Protein AF-A0A3Q0GNQ4-F1 (afdb_monomer)

Sequence (174 aa):
MGPEKDDNVGERNQRKVGNDVNEKTEVIRYMCEQQRLFQPRPGIRRGQTIPERRGLDAVNLEPFRYEVGTIPAEWEAWLRKKRKDPPTIEEILKNEKYRGEMQLKIKDVSEKDKLLQAKEYKEGLVAEPVSTQIKGHASAHYYGKNQPSQDPTSIANTFQPGSWMPPDGSSHNK

Radius of gyration: 29.92 Å; Cα contacts (8 Å, |Δi|>4): 66; chains: 1; bounding box: 76×32×84 Å

Solvent-accessible surface area (backbone atoms only — not comparable to full-atom values): 11366 Å² total; per-residue (Å²): 139,80,84,81,76,82,77,59,62,66,57,53,51,51,51,49,53,51,51,57,51,50,54,50,52,51,51,52,53,51,54,54,55,50,49,76,72,59,75,72,70,81,46,75,56,94,91,40,82,48,74,80,71,67,85,81,84,70,87,86,53,66,82,84,74,70,56,97,76,76,65,56,68,59,57,51,35,30,58,71,62,76,35,91,66,75,74,52,71,69,58,52,55,53,51,51,50,51,51,51,56,49,53,52,50,52,50,55,49,52,52,51,50,52,54,50,52,57,46,35,42,75,71,63,78,40,81,73,87,66,89,65,81,82,68,51,99,80,69,65,84,85,87,69,73,100,62,87,42,68,64,64,46,74,57,94,95,44,79,44,80,36,44,91,70,79,78,79,80,80,71,88,80,136

InterPro domains:
  IPR007763 NADH dehydrogenase [ubiquinone] 1 alpha subcomplex subunit 12 [PF05071] (65-110)
  IPR052618 Complex I NDUFA12 subunit [PTHR32470] (44-174)

Mean predicted aligned error: 18.15 Å

pLDDT: mean 70.17, std 13.66, range [39.16, 95.12]

Nearest PDB structures (foldseek):
  8ca5-assembly1_t  TM=6.150E-01  e=1.550E-06  Mus musculus

Structure (mmCIF, N/CA/C/O backbone):
data_AF-A0A3Q0GNQ4-F1
#
_entry.id   AF-A0A3Q0GNQ4-F1
#
loop_
_atom_site.group_PDB
_atom_site.id
_atom_site.type_symbol
_atom_site.label_atom_id
_atom_site.label_alt_id
_atom_site.label_comp_id
_atom_site.label_asym_id
_atom_site.label_entity_id
_atom_site.label_seq_id
_atom_site.pdbx_PDB_ins_code
_atom_site.Cartn_x
_atom_site.Cartn_y
_atom_site.Cartn_z
_atom_site.occupancy
_atom_site.B_iso_or_equiv
_atom_site.auth_seq_id
_atom_site.auth_comp_id
_atom_site.auth_asym_id
_atom_site.auth_atom_id
_atom_site.pdbx_PDB_model_num
ATOM 1 N N . MET A 1 1 ? 0.750 -25.323 41.914 1.00 39.16 1 MET A N 1
ATOM 2 C CA . MET A 1 1 ? 0.906 -25.306 40.445 1.00 39.16 1 MET A CA 1
ATOM 3 C C . MET A 1 1 ? 0.817 -23.860 40.002 1.00 39.16 1 MET A C 1
ATOM 5 O O . MET A 1 1 ? -0.268 -23.298 40.024 1.00 39.16 1 MET A O 1
ATOM 9 N N . GLY A 1 2 ? 1.966 -23.219 39.785 1.00 42.50 2 GLY A N 1
ATOM 10 C CA . GLY A 1 2 ? 2.018 -21.831 39.325 1.00 42.50 2 GLY A CA 1
ATOM 11 C C . GLY A 1 2 ? 1.849 -21.764 37.804 1.00 42.50 2 GLY A C 1
ATOM 12 O O . GLY A 1 2 ? 2.248 -22.717 37.135 1.00 42.50 2 GLY A O 1
ATOM 13 N N . PRO A 1 3 ? 1.259 -20.690 37.256 1.00 53.06 3 PRO A N 1
ATOM 14 C CA . PRO A 1 3 ? 1.186 -20.498 35.815 1.00 53.06 3 PRO A CA 1
ATOM 15 C C . PRO A 1 3 ? 2.571 -20.125 35.271 1.00 53.06 3 PRO A C 1
ATOM 17 O O . PRO A 1 3 ? 3.149 -19.101 35.640 1.00 53.06 3 PRO A O 1
ATOM 20 N N . GLU A 1 4 ? 3.098 -20.996 34.417 1.00 55.06 4 GLU A N 1
ATOM 21 C CA . GLU A 1 4 ? 4.280 -20.779 33.588 1.00 55.06 4 GLU A CA 1
ATOM 22 C C . GLU A 1 4 ? 3.975 -19.631 32.613 1.00 55.06 4 GLU A C 1
ATOM 24 O O . GLU A 1 4 ? 2.976 -19.662 31.895 1.00 55.06 4 GLU A O 1
ATOM 29 N N . LYS A 1 5 ? 4.760 -18.551 32.680 1.00 53.09 5 LYS A N 1
ATOM 30 C CA . LYS A 1 5 ? 4.563 -17.365 31.844 1.00 53.09 5 LYS A CA 1
ATOM 31 C C . LYS A 1 5 ? 5.192 -17.608 30.475 1.00 53.09 5 LYS A C 1
ATOM 33 O O . LYS A 1 5 ? 6.389 -17.864 30.375 1.00 53.09 5 LYS A O 1
ATOM 38 N N . ASP A 1 6 ? 4.382 -17.488 29.429 1.00 50.41 6 ASP A N 1
ATOM 39 C CA . ASP A 1 6 ? 4.793 -17.543 28.026 1.00 50.41 6 ASP A CA 1
ATOM 40 C C . ASP A 1 6 ? 5.608 -16.295 27.615 1.00 50.41 6 ASP A C 1
ATOM 42 O O . ASP A 1 6 ? 5.164 -15.468 26.819 1.00 50.41 6 ASP A O 1
ATOM 46 N N . ASP A 1 7 ? 6.840 -16.156 28.111 1.00 53.84 7 ASP A N 1
ATOM 47 C CA . ASP A 1 7 ? 7.749 -15.046 27.761 1.00 53.84 7 ASP A CA 1
ATOM 48 C C . ASP A 1 7 ? 8.375 -15.186 26.346 1.00 53.84 7 ASP A C 1
ATOM 50 O O . ASP A 1 7 ? 9.206 -14.387 25.919 1.00 53.84 7 ASP A O 1
ATOM 54 N N . ASN A 1 8 ? 7.975 -16.191 25.556 1.00 55.84 8 ASN A N 1
ATOM 55 C CA . ASN A 1 8 ? 8.657 -16.570 24.309 1.00 55.84 8 ASN A CA 1
ATOM 56 C C . ASN A 1 8 ? 8.069 -15.929 23.029 1.00 55.84 8 ASN A C 1
ATOM 58 O O . ASN A 1 8 ? 8.674 -15.999 21.958 1.00 55.84 8 ASN A O 1
ATOM 62 N N . VAL A 1 9 ? 6.890 -15.297 23.094 1.00 55.38 9 VAL A N 1
ATOM 63 C CA . VAL A 1 9 ? 6.204 -14.764 21.894 1.00 55.38 9 VAL A CA 1
ATOM 64 C C . VAL A 1 9 ? 6.858 -13.473 21.380 1.00 55.38 9 VAL A C 1
ATOM 66 O O . VAL A 1 9 ? 6.965 -13.271 20.167 1.00 55.38 9 VAL A O 1
ATOM 69 N N . GLY A 1 10 ? 7.354 -12.621 22.284 1.00 52.66 10 GLY A N 1
ATOM 70 C CA . GLY A 1 10 ? 8.025 -11.364 21.935 1.00 52.66 10 GLY A CA 1
ATOM 71 C C . GLY A 1 10 ? 9.334 -11.585 21.175 1.00 52.66 10 GLY A C 1
ATOM 72 O O . GLY A 1 10 ? 9.539 -11.002 20.110 1.00 52.66 10 GLY A O 1
ATOM 73 N N . GLU A 1 11 ? 10.182 -12.497 21.654 1.00 48.97 11 GLU A N 1
ATOM 74 C CA . GLU A 1 11 ? 11.453 -12.822 20.997 1.00 48.97 11 GLU A CA 1
ATOM 75 C C . GLU A 1 11 ? 11.275 -13.553 19.664 1.00 48.97 11 GLU A C 1
ATOM 77 O O . GLU A 1 11 ? 12.034 -13.304 18.727 1.00 48.97 11 GLU A O 1
ATOM 82 N N . ARG A 1 12 ? 10.283 -14.449 19.541 1.00 53.84 12 ARG A N 1
ATOM 83 C CA . ARG A 1 12 ? 10.005 -15.143 18.271 1.00 53.84 12 ARG A CA 1
ATOM 84 C C . ARG A 1 12 ? 9.574 -14.166 17.181 1.00 53.84 12 ARG A C 1
ATOM 86 O O . ARG A 1 12 ? 10.028 -14.283 16.045 1.00 53.84 12 ARG A O 1
ATOM 93 N N . ASN A 1 13 ? 8.751 -13.180 17.532 1.00 49.53 13 ASN A N 1
ATOM 94 C CA . ASN A 1 13 ? 8.336 -12.135 16.602 1.00 49.53 13 ASN A CA 1
ATOM 95 C C . ASN A 1 13 ? 9.491 -11.191 16.245 1.00 49.53 13 ASN A C 1
ATOM 97 O O . ASN A 1 13 ? 9.638 -10.845 15.076 1.00 49.53 13 ASN A O 1
ATOM 101 N N . GLN A 1 14 ? 10.354 -10.831 17.201 1.00 49.88 14 GLN A N 1
ATOM 102 C CA . GLN A 1 14 ? 11.548 -10.024 16.917 1.00 49.88 14 GLN A CA 1
ATOM 103 C C . GLN A 1 14 ? 12.548 -10.757 16.010 1.00 49.88 14 GLN A C 1
ATOM 105 O O . GLN A 1 14 ? 13.045 -10.166 15.053 1.00 49.88 14 GLN A O 1
ATOM 110 N N . ARG A 1 15 ? 12.786 -12.057 16.239 1.00 53.47 15 ARG A N 1
ATOM 111 C CA . ARG A 1 15 ? 13.631 -12.894 15.369 1.00 53.47 15 ARG A CA 1
ATOM 112 C C . ARG A 1 15 ? 13.053 -13.033 13.960 1.00 53.47 15 ARG A C 1
ATOM 114 O O . ARG A 1 15 ? 13.796 -12.950 12.989 1.00 53.47 15 ARG A O 1
ATOM 121 N N . LYS A 1 16 ? 11.732 -13.199 13.837 1.00 45.47 16 LYS A N 1
ATOM 122 C CA . LYS A 1 16 ? 11.054 -13.311 12.537 1.00 45.47 16 LYS A CA 1
ATOM 123 C C . LYS A 1 16 ? 11.132 -12.011 11.732 1.00 45.47 16 LYS A C 1
ATOM 125 O O . LYS A 1 16 ? 11.511 -12.045 10.570 1.00 45.47 16 LYS A O 1
ATOM 130 N N . VAL A 1 17 ? 10.879 -10.867 12.371 1.00 49.72 17 VAL A N 1
ATOM 131 C CA . VAL A 1 17 ? 11.026 -9.546 11.736 1.00 49.72 17 VAL A CA 1
ATOM 132 C C . VAL A 1 17 ? 12.487 -9.268 11.360 1.00 49.72 17 VAL A C 1
ATOM 134 O O . VAL A 1 17 ? 12.741 -8.736 10.286 1.00 49.72 17 VAL A O 1
ATOM 137 N N . GLY A 1 18 ? 13.453 -9.660 12.198 1.00 47.47 18 GLY A N 1
ATOM 138 C CA . GLY A 1 18 ? 14.882 -9.532 11.891 1.00 47.47 18 GLY A CA 1
ATOM 139 C C . GLY A 1 18 ? 15.320 -10.355 10.674 1.00 47.47 18 GLY A C 1
ATOM 140 O O . GLY A 1 18 ? 16.083 -9.863 9.846 1.00 47.47 18 GLY A O 1
ATOM 141 N N . ASN A 1 19 ? 14.791 -11.572 10.524 1.00 55.75 19 ASN A N 1
ATOM 142 C CA . ASN A 1 19 ? 15.050 -12.415 9.355 1.00 55.75 19 ASN A CA 1
ATOM 143 C C . ASN A 1 19 ? 14.405 -11.845 8.082 1.00 55.75 19 ASN A C 1
ATOM 145 O O . ASN A 1 19 ? 15.086 -11.747 7.066 1.00 55.75 19 ASN A O 1
ATOM 149 N N . ASP A 1 20 ? 13.155 -11.374 8.152 1.00 53.16 20 ASP A N 1
ATOM 150 C CA . ASP A 1 20 ? 12.458 -10.763 7.008 1.00 53.16 20 ASP A CA 1
ATOM 151 C C . ASP A 1 20 ? 13.156 -9.481 6.511 1.00 53.16 20 ASP A C 1
ATOM 153 O O . ASP A 1 20 ? 13.150 -9.181 5.315 1.00 53.16 20 ASP A O 1
ATOM 157 N N . VAL A 1 21 ? 13.749 -8.699 7.421 1.00 54.25 21 VAL A N 1
ATOM 158 C CA . VAL A 1 21 ? 14.529 -7.501 7.069 1.00 54.25 21 VAL A CA 1
ATOM 159 C C . VAL A 1 21 ? 15.859 -7.895 6.423 1.00 54.25 21 VAL A C 1
ATOM 161 O O . VAL A 1 2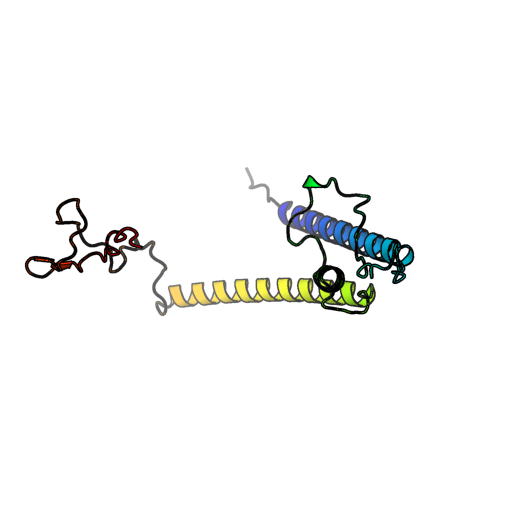1 ? 16.209 -7.341 5.383 1.00 54.25 21 VAL A O 1
ATOM 164 N N . ASN A 1 22 ? 16.568 -8.886 6.973 1.00 54.81 22 ASN A N 1
ATOM 165 C CA . ASN A 1 22 ? 17.831 -9.358 6.400 1.00 54.81 22 ASN A CA 1
ATOM 166 C C . ASN A 1 22 ? 17.639 -9.950 4.993 1.00 54.81 22 ASN A C 1
ATOM 168 O O . ASN A 1 22 ? 18.372 -9.579 4.078 1.00 54.81 22 ASN A O 1
ATOM 172 N N . GLU A 1 23 ? 16.611 -10.776 4.774 1.00 63.50 23 GLU A N 1
ATOM 173 C CA . GLU A 1 23 ? 16.290 -11.319 3.445 1.00 63.50 23 GLU A CA 1
ATOM 174 C C . GLU A 1 23 ? 16.004 -10.210 2.422 1.00 63.50 23 GLU A C 1
ATOM 176 O O . GLU A 1 23 ? 16.530 -10.237 1.307 1.00 63.50 23 GLU A O 1
ATOM 181 N N . LYS A 1 24 ? 15.240 -9.181 2.807 1.00 62.78 24 LYS A N 1
ATOM 182 C CA . LYS A 1 24 ? 14.967 -8.031 1.931 1.00 62.78 24 LYS A CA 1
ATOM 183 C C . LYS A 1 24 ? 16.228 -7.246 1.601 1.00 62.78 24 LYS A C 1
ATOM 185 O O . LYS A 1 24 ? 16.428 -6.898 0.439 1.00 62.78 24 LYS A O 1
ATOM 190 N N . THR A 1 25 ? 17.109 -7.018 2.574 1.00 60.94 25 THR A N 1
ATOM 191 C CA . THR A 1 25 ? 18.379 -6.318 2.323 1.00 60.94 25 THR A CA 1
ATOM 192 C C . THR A 1 25 ? 19.327 -7.095 1.408 1.00 60.94 25 THR A C 1
ATOM 194 O O . THR A 1 25 ? 20.005 -6.476 0.587 1.00 60.94 25 THR A O 1
ATOM 197 N N . GLU A 1 26 ? 19.340 -8.430 1.478 1.00 65.62 26 GLU A N 1
ATOM 198 C CA . GLU A 1 26 ? 20.110 -9.277 0.557 1.00 65.62 26 GLU A CA 1
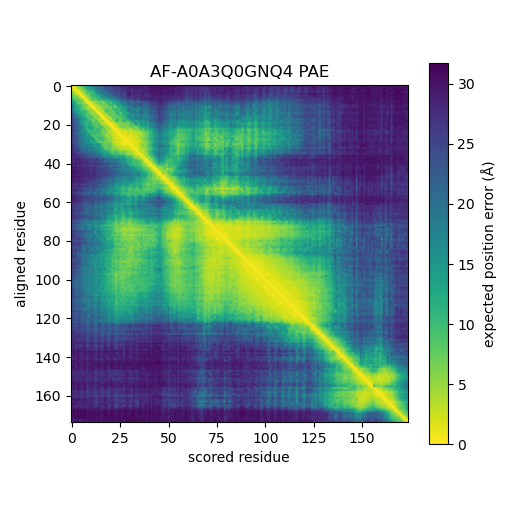ATOM 199 C C . GLU A 1 26 ? 19.533 -9.227 -0.861 1.00 65.62 26 GLU A C 1
ATOM 201 O O . GLU A 1 26 ? 20.281 -9.052 -1.821 1.00 65.62 26 GLU A O 1
ATOM 206 N N . VAL A 1 27 ? 18.202 -9.277 -1.005 1.00 66.31 27 VAL A N 1
ATOM 207 C CA . VAL A 1 27 ? 17.533 -9.080 -2.301 1.00 66.31 27 VAL A CA 1
ATOM 208 C C . VAL A 1 27 ? 17.872 -7.704 -2.873 1.00 66.31 27 VAL A C 1
ATOM 210 O O . VAL A 1 27 ? 18.227 -7.605 -4.044 1.00 66.31 27 VAL A O 1
ATOM 213 N N . ILE A 1 28 ? 17.834 -6.642 -2.065 1.00 64.56 28 ILE A N 1
ATOM 214 C CA . ILE A 1 28 ? 18.183 -5.280 -2.499 1.00 64.56 28 ILE A CA 1
ATOM 215 C C . ILE A 1 28 ? 19.644 -5.196 -2.959 1.00 64.56 28 ILE A C 1
ATOM 217 O O . ILE A 1 28 ? 19.911 -4.650 -4.033 1.00 64.56 28 ILE A O 1
ATOM 221 N N . ARG A 1 29 ? 20.585 -5.744 -2.178 1.00 65.50 29 ARG A N 1
ATOM 222 C CA . ARG A 1 29 ? 22.015 -5.772 -2.525 1.00 65.50 29 ARG A CA 1
ATOM 223 C C . ARG A 1 29 ? 22.236 -6.513 -3.841 1.00 65.50 29 ARG A C 1
ATOM 225 O O . ARG A 1 29 ? 22.860 -5.976 -4.753 1.00 65.50 29 ARG A 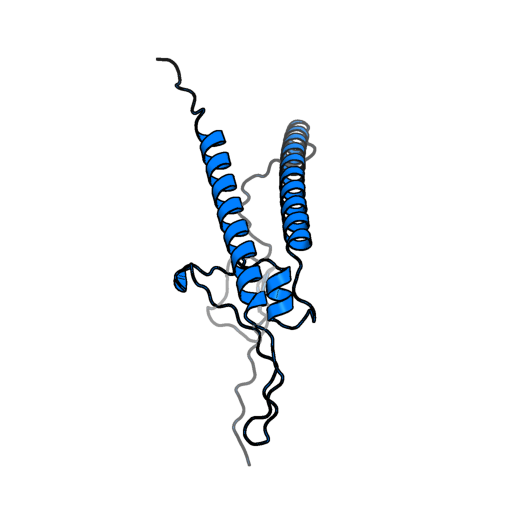O 1
ATOM 232 N N . TYR A 1 30 ? 21.652 -7.699 -3.956 1.00 68.62 30 TYR A N 1
ATOM 233 C CA . TYR A 1 30 ? 21.745 -8.543 -5.134 1.00 68.62 30 TYR A CA 1
ATOM 234 C C . TYR A 1 30 ? 21.164 -7.859 -6.386 1.00 68.62 30 TYR A C 1
ATOM 236 O O . TYR A 1 30 ? 21.805 -7.819 -7.435 1.00 68.62 30 TYR A O 1
ATOM 244 N N . MET A 1 31 ? 19.990 -7.234 -6.277 1.00 68.62 31 MET A N 1
ATOM 245 C CA . MET A 1 31 ? 19.353 -6.508 -7.385 1.00 68.62 31 MET A CA 1
ATOM 246 C C . MET A 1 31 ? 20.211 -5.326 -7.862 1.00 68.62 31 MET A C 1
ATOM 248 O O . MET A 1 31 ? 20.302 -5.061 -9.063 1.00 68.62 31 MET A O 1
ATOM 252 N N . CYS A 1 32 ? 20.903 -4.657 -6.935 1.00 62.91 32 CYS A N 1
ATOM 253 C CA . CYS A 1 32 ? 21.836 -3.580 -7.251 1.00 62.91 32 CYS A CA 1
ATOM 254 C C . CYS A 1 32 ? 23.113 -4.085 -7.952 1.00 62.91 32 CYS A C 1
ATOM 256 O O . CYS A 1 32 ? 23.629 -3.422 -8.855 1.00 62.91 32 CYS A O 1
ATOM 258 N N . GLU A 1 33 ? 23.617 -5.267 -7.585 1.00 64.06 33 GLU A N 1
ATOM 259 C CA . GLU A 1 33 ? 24.742 -5.913 -8.277 1.00 64.06 33 GLU A CA 1
ATOM 260 C C . GLU A 1 33 ? 24.369 -6.335 -9.705 1.00 64.06 33 GLU A C 1
ATOM 262 O O . GLU A 1 33 ? 25.130 -6.072 -10.640 1.00 64.06 33 GLU A O 1
ATOM 267 N N . GLN A 1 34 ? 23.168 -6.886 -9.909 1.00 61.78 34 GLN A N 1
ATOM 268 C CA . GLN A 1 34 ? 22.673 -7.254 -11.243 1.00 61.78 34 GLN A CA 1
ATOM 269 C C . GLN A 1 34 ? 22.512 -6.044 -12.168 1.00 61.78 34 GLN A C 1
ATOM 271 O O . GLN A 1 34 ? 22.837 -6.107 -13.353 1.00 61.78 34 GLN A O 1
ATOM 276 N N . GLN A 1 35 ? 22.089 -4.898 -11.634 1.00 62.69 35 GLN A N 1
ATOM 277 C CA . GLN A 1 35 ? 22.023 -3.650 -12.394 1.00 62.69 35 GLN A CA 1
ATOM 278 C C . GLN A 1 35 ? 23.397 -3.217 -12.929 1.00 62.69 35 GLN A C 1
ATOM 280 O O . GLN A 1 35 ? 23.496 -2.742 -14.061 1.00 62.69 35 GLN A O 1
ATOM 285 N N . ARG A 1 36 ? 24.473 -3.397 -12.150 1.00 58.31 36 ARG A N 1
ATOM 286 C CA . ARG A 1 36 ? 25.838 -3.067 -12.595 1.00 58.31 36 ARG A CA 1
ATOM 287 C C . ARG A 1 36 ? 26.264 -3.913 -13.802 1.00 58.31 36 ARG A C 1
ATOM 289 O O . ARG A 1 36 ? 27.071 -3.451 -14.607 1.00 58.31 36 ARG A O 1
ATOM 296 N N . LEU A 1 37 ? 25.688 -5.107 -13.946 1.00 53.12 37 LEU A N 1
ATOM 297 C CA . LEU A 1 37 ? 25.889 -6.014 -15.077 1.00 53.12 37 LEU A CA 1
ATOM 298 C C . LEU A 1 37 ? 24.931 -5.737 -16.251 1.00 53.12 37 LEU A C 1
ATOM 300 O O . LEU A 1 37 ? 25.251 -6.064 -17.395 1.00 53.12 37 LEU A O 1
ATOM 304 N N . PHE A 1 38 ? 23.790 -5.087 -16.006 1.00 54.66 38 PHE A N 1
ATOM 305 C CA . PHE A 1 38 ? 22.752 -4.835 -17.004 1.00 54.66 38 PHE A CA 1
ATOM 306 C C . PHE A 1 38 ? 22.760 -3.375 -17.491 1.00 54.66 38 PHE A C 1
ATOM 308 O O . PHE A 1 38 ? 21.932 -2.550 -17.112 1.00 54.66 38 PHE A O 1
ATOM 315 N N . GLN A 1 39 ? 23.703 -3.044 -18.375 1.00 55.06 39 GLN A N 1
ATOM 316 C CA . GLN A 1 39 ? 23.713 -1.771 -19.108 1.00 55.06 39 GLN A CA 1
ATOM 317 C C . GLN A 1 39 ? 22.872 -1.914 -20.392 1.00 55.06 39 GLN A C 1
ATOM 319 O O . GLN A 1 39 ? 23.298 -2.622 -21.315 1.00 55.06 39 GLN A O 1
ATOM 324 N N . PRO A 1 40 ? 21.689 -1.275 -20.502 1.00 54.12 40 PRO A N 1
ATOM 325 C CA . PRO A 1 40 ? 20.865 -1.399 -21.692 1.00 54.12 40 PRO A CA 1
ATOM 326 C C . PRO A 1 40 ? 21.519 -0.650 -22.854 1.00 54.12 40 PRO A C 1
ATOM 328 O O . PRO A 1 40 ? 21.536 0.578 -22.898 1.00 54.12 40 PRO A O 1
ATOM 331 N N . ARG A 1 41 ? 22.041 -1.385 -23.837 1.00 57.19 41 ARG A N 1
ATOM 332 C CA . ARG A 1 41 ? 22.400 -0.779 -25.121 1.00 57.19 41 ARG A CA 1
ATOM 333 C C . ARG A 1 41 ? 21.178 -0.824 -26.036 1.00 57.19 41 ARG A C 1
ATOM 335 O O . ARG A 1 41 ? 20.711 -1.930 -26.325 1.00 57.19 41 ARG A O 1
ATOM 342 N N . PRO A 1 42 ? 20.656 0.319 -26.519 1.00 57.16 42 PRO A N 1
ATOM 343 C CA . PRO A 1 42 ? 19.711 0.295 -27.624 1.00 57.16 42 PRO A CA 1
ATOM 344 C C . PRO A 1 42 ? 20.418 -0.345 -28.822 1.00 57.16 42 PRO A C 1
ATOM 346 O O . PRO A 1 42 ? 21.416 0.163 -29.329 1.00 57.16 42 PRO A O 1
ATOM 349 N N . GLY A 1 43 ? 19.947 -1.526 -29.210 1.00 62.72 43 GLY A N 1
ATOM 350 C CA . GLY A 1 43 ? 20.498 -2.297 -30.314 1.00 62.72 43 GLY A CA 1
ATOM 351 C C . GLY A 1 43 ? 19.531 -2.299 -31.486 1.00 62.72 43 GLY A C 1
ATOM 352 O O . GLY A 1 43 ? 18.335 -2.531 -31.312 1.00 62.72 43 GLY A O 1
ATOM 353 N N . ILE A 1 44 ? 20.054 -2.092 -32.689 1.00 67.12 44 ILE A N 1
ATOM 354 C CA . ILE A 1 44 ? 19.318 -2.351 -33.925 1.00 67.12 44 ILE A CA 1
ATOM 355 C C . ILE A 1 44 ? 19.657 -3.785 -34.329 1.00 67.12 44 ILE A C 1
ATOM 357 O O . ILE A 1 44 ? 20.818 -4.100 -34.586 1.00 67.12 44 ILE A O 1
ATOM 361 N N . ARG A 1 45 ? 18.662 -4.676 -34.383 1.00 65.12 45 ARG A N 1
ATOM 362 C CA . ARG A 1 45 ? 18.827 -5.986 -35.034 1.00 65.12 45 ARG A CA 1
ATOM 363 C C . ARG A 1 45 ? 17.897 -6.047 -36.230 1.00 65.12 45 ARG A C 1
ATOM 365 O O . ARG A 1 45 ? 16.695 -5.867 -36.081 1.00 65.12 45 ARG A O 1
ATOM 372 N N . ARG A 1 46 ? 18.460 -6.332 -37.410 1.00 70.88 46 ARG A N 1
ATOM 373 C CA . ARG A 1 46 ? 17.705 -6.517 -38.665 1.00 70.88 46 ARG A CA 1
ATOM 374 C C . ARG A 1 46 ? 16.720 -5.369 -38.951 1.00 70.88 46 ARG A C 1
ATOM 376 O O . ARG A 1 46 ? 15.564 -5.613 -39.267 1.00 70.88 46 ARG A O 1
ATOM 383 N N . GLY A 1 47 ? 17.158 -4.121 -38.769 1.00 74.75 47 GLY A N 1
ATOM 384 C CA . GLY A 1 47 ? 16.342 -2.930 -39.046 1.00 74.75 47 GLY A CA 1
ATOM 385 C C . GLY A 1 47 ? 15.181 -2.675 -38.075 1.00 74.75 47 GLY A C 1
ATOM 386 O O . GLY A 1 47 ? 14.476 -1.687 -38.240 1.00 74.75 47 GLY A O 1
ATOM 387 N N . GLN A 1 48 ? 14.990 -3.512 -37.051 1.00 70.88 48 GLN A N 1
ATOM 388 C CA . GLN A 1 48 ? 13.985 -3.301 -36.009 1.00 70.88 48 GLN A CA 1
ATOM 389 C C . GLN A 1 48 ? 14.623 -2.661 -34.771 1.00 70.88 48 GLN A C 1
ATOM 391 O O . GLN A 1 48 ? 15.683 -3.095 -34.302 1.00 70.88 48 GLN A O 1
ATOM 396 N N . THR A 1 49 ? 13.968 -1.632 -34.229 1.00 68.38 49 THR A N 1
ATOM 397 C CA . THR A 1 49 ? 14.329 -1.017 -32.949 1.00 68.38 49 THR A CA 1
ATOM 398 C C . THR A 1 49 ? 13.930 -1.960 -31.817 1.00 68.38 49 THR A C 1
ATOM 400 O O . THR A 1 49 ? 12.751 -2.183 -31.549 1.00 68.38 49 THR A O 1
ATOM 403 N N . ILE A 1 50 ? 14.918 -2.559 -31.149 1.00 67.69 50 ILE A N 1
ATOM 404 C CA . ILE A 1 50 ? 14.647 -3.385 -29.971 1.00 67.69 50 ILE A CA 1
ATOM 405 C C . ILE A 1 50 ? 14.369 -2.440 -28.798 1.00 67.69 50 ILE A C 1
ATOM 407 O O . ILE A 1 50 ? 15.220 -1.601 -28.492 1.00 67.69 50 ILE A O 1
ATOM 411 N N . PRO A 1 51 ? 13.212 -2.562 -28.121 1.00 65.06 51 PRO A N 1
ATOM 412 C CA . PRO A 1 51 ? 12.932 -1.743 -26.955 1.00 65.06 51 PRO A CA 1
ATOM 413 C C . PRO A 1 51 ? 13.929 -2.062 -25.842 1.00 65.06 51 PRO A C 1
ATOM 415 O O . PRO A 1 51 ? 14.282 -3.224 -25.628 1.00 65.06 51 PRO A O 1
ATOM 418 N N . GLU A 1 52 ? 14.335 -1.028 -25.104 1.00 68.69 52 GLU A N 1
ATOM 419 C CA . GLU A 1 52 ? 15.171 -1.150 -23.908 1.00 68.69 52 GLU A CA 1
ATOM 420 C C . GLU A 1 52 ? 14.602 -2.249 -23.001 1.00 68.69 52 GLU A C 1
ATOM 422 O O . GLU A 1 52 ? 13.443 -2.172 -22.579 1.00 68.69 52 GLU A O 1
ATOM 427 N N . ARG A 1 53 ? 15.362 -3.315 -22.754 1.00 68.19 53 ARG A N 1
ATOM 428 C CA . ARG A 1 53 ? 14.925 -4.384 -21.854 1.00 68.19 53 ARG A CA 1
ATOM 429 C C . ARG A 1 53 ? 15.331 -4.003 -20.438 1.00 68.19 53 ARG A C 1
ATOM 431 O O . ARG A 1 53 ? 16.414 -3.475 -20.243 1.00 68.19 53 ARG A O 1
ATOM 438 N N . ARG A 1 54 ? 14.453 -4.247 -19.471 1.00 74.06 54 ARG A N 1
ATOM 439 C CA . ARG A 1 54 ? 14.765 -4.206 -18.040 1.00 74.06 54 ARG A CA 1
ATOM 440 C C . ARG A 1 54 ? 14.301 -5.543 -17.500 1.00 74.06 54 ARG A C 1
ATOM 442 O O . ARG A 1 54 ? 13.139 -5.893 -17.689 1.00 74.06 54 ARG A O 1
ATOM 449 N N . GLY A 1 55 ? 15.233 -6.318 -16.973 1.00 62.94 55 GLY A N 1
ATOM 450 C CA . GLY A 1 55 ? 14.998 -7.665 -16.479 1.00 62.94 55 GLY A CA 1
ATOM 451 C C . GLY A 1 55 ? 15.715 -7.841 -15.154 1.00 62.94 55 GLY A C 1
ATOM 452 O O . GLY A 1 55 ? 16.704 -7.160 -14.891 1.00 62.94 55 GLY A O 1
ATOM 453 N N . LEU A 1 56 ? 15.172 -8.720 -14.324 1.00 63.75 56 LEU A N 1
ATOM 454 C CA . LEU A 1 56 ? 15.764 -9.122 -13.060 1.00 63.75 56 LEU A CA 1
ATOM 455 C C . LEU A 1 56 ? 16.020 -10.620 -13.167 1.00 63.75 56 LEU A C 1
ATOM 457 O O . LEU A 1 56 ? 15.072 -11.376 -13.379 1.00 63.75 56 LEU A O 1
ATOM 461 N N . ASP A 1 57 ? 17.272 -11.037 -13.028 1.00 60.84 57 ASP A N 1
ATOM 462 C CA . ASP A 1 57 ? 17.601 -12.453 -12.903 1.00 60.84 57 ASP A CA 1
ATOM 463 C C . ASP A 1 57 ? 17.509 -12.814 -11.422 1.00 60.84 57 ASP A C 1
ATOM 465 O O . ASP A 1 57 ? 18.305 -12.342 -10.613 1.00 60.84 57 ASP A O 1
ATOM 469 N N . ALA A 1 58 ? 16.509 -13.602 -11.034 1.00 54.81 58 ALA A N 1
ATOM 470 C CA . ALA A 1 58 ? 16.351 -14.056 -9.656 1.00 54.81 58 ALA A CA 1
ATOM 471 C C . ALA A 1 58 ? 17.337 -15.204 -9.378 1.00 54.81 58 ALA A C 1
ATOM 473 O O . ALA A 1 58 ? 17.037 -16.354 -9.676 1.00 54.81 58 ALA A O 1
ATOM 474 N N . VAL A 1 59 ? 18.523 -14.915 -8.829 1.00 52.91 59 VAL A N 1
ATOM 475 C CA . VAL A 1 59 ? 19.547 -15.959 -8.586 1.00 52.91 59 VAL A CA 1
ATOM 476 C C . VAL A 1 59 ? 19.322 -16.747 -7.294 1.00 52.91 59 VAL A C 1
ATOM 478 O O . VAL A 1 59 ? 19.871 -17.831 -7.168 1.00 52.91 59 VAL A O 1
ATOM 481 N N . ASN A 1 60 ? 18.480 -16.284 -6.362 1.00 50.06 60 ASN A N 1
ATOM 482 C CA . ASN A 1 60 ? 18.344 -16.924 -5.040 1.00 50.06 60 ASN A CA 1
ATOM 483 C C . ASN A 1 60 ? 16.904 -17.174 -4.569 1.00 50.06 60 ASN A C 1
ATOM 485 O O . ASN A 1 60 ? 16.679 -17.477 -3.399 1.00 50.06 60 ASN A O 1
ATOM 489 N N . LEU A 1 61 ? 15.917 -17.064 -5.456 1.00 54.59 61 LEU A N 1
ATOM 490 C CA . LEU A 1 61 ? 14.534 -17.401 -5.138 1.00 54.59 61 LEU A CA 1
ATOM 491 C C . LEU A 1 61 ? 14.039 -18.387 -6.177 1.00 54.59 61 LEU A C 1
ATOM 493 O O . LEU A 1 61 ? 13.989 -18.079 -7.366 1.00 54.59 61 LEU A O 1
ATOM 497 N N . GLU A 1 62 ? 13.656 -19.566 -5.704 1.00 55.47 62 GLU A N 1
ATOM 498 C CA . GLU A 1 62 ? 12.843 -20.471 -6.497 1.00 55.47 62 GLU A CA 1
ATOM 499 C C . GLU A 1 62 ? 11.662 -19.682 -7.103 1.00 55.47 62 GLU A C 1
ATOM 501 O O . GLU A 1 62 ? 10.970 -18.985 -6.350 1.00 55.47 62 GLU A O 1
ATOM 506 N N . PRO A 1 63 ? 11.396 -19.767 -8.422 1.00 52.47 63 PRO A N 1
ATOM 507 C CA . PRO A 1 63 ? 10.403 -18.933 -9.113 1.00 52.47 63 PRO A CA 1
ATOM 508 C C . PRO A 1 63 ? 9.001 -18.930 -8.481 1.00 52.47 63 PRO A C 1
ATOM 510 O O . PRO A 1 63 ? 8.237 -17.987 -8.668 1.00 52.47 63 PRO A O 1
ATOM 513 N N . PHE A 1 64 ? 8.662 -19.970 -7.713 1.00 54.19 64 PHE A N 1
ATOM 514 C CA . PHE A 1 64 ? 7.380 -20.122 -7.024 1.00 54.19 64 PHE A CA 1
ATOM 515 C C . PHE A 1 64 ? 7.265 -19.361 -5.693 1.00 54.19 64 PHE A C 1
ATOM 517 O O . PHE A 1 64 ? 6.166 -19.258 -5.158 1.00 54.19 64 PHE A O 1
ATOM 524 N N . ARG A 1 65 ? 8.363 -18.831 -5.136 1.00 59.69 65 ARG A N 1
ATOM 525 C CA . ARG A 1 65 ? 8.350 -18.021 -3.898 1.00 59.69 65 ARG A CA 1
ATOM 526 C C . ARG A 1 65 ? 8.107 -16.534 -4.152 1.00 59.69 65 ARG A C 1
ATOM 528 O O . ARG A 1 65 ? 8.150 -15.730 -3.224 1.00 59.69 65 ARG A O 1
ATOM 535 N N . TYR A 1 66 ? 7.897 -16.158 -5.409 1.00 58.22 66 TYR A N 1
ATOM 536 C CA . TYR A 1 66 ? 7.613 -14.786 -5.772 1.00 58.22 66 TYR A CA 1
ATOM 537 C C . TYR A 1 66 ? 6.154 -14.447 -5.450 1.00 58.22 66 TYR A C 1
ATOM 539 O O . TYR A 1 66 ? 5.241 -14.810 -6.192 1.00 58.22 66 TYR A O 1
ATOM 547 N N . GLU A 1 67 ? 5.933 -13.733 -4.348 1.00 62.97 67 GLU A N 1
ATOM 548 C CA . GLU A 1 67 ? 4.637 -13.133 -4.039 1.00 62.97 67 GLU A CA 1
ATOM 549 C C . GLU A 1 67 ? 4.576 -11.681 -4.538 1.00 62.97 67 GLU A C 1
ATOM 551 O O . GLU A 1 67 ? 5.578 -10.960 -4.629 1.00 62.97 67 GLU A O 1
ATOM 556 N N . VAL A 1 68 ? 3.371 -11.225 -4.886 1.00 61.34 68 VAL A N 1
ATOM 557 C CA . VAL A 1 68 ? 3.138 -9.828 -5.269 1.00 61.34 68 VAL A CA 1
ATOM 558 C C . VAL A 1 68 ? 3.428 -8.943 -4.052 1.00 61.34 68 VAL A C 1
ATOM 560 O O . VAL A 1 68 ? 2.672 -8.943 -3.087 1.00 61.34 68 VAL A O 1
ATOM 563 N N . GLY A 1 69 ? 4.529 -8.188 -4.101 1.00 68.50 69 GLY A N 1
ATOM 564 C CA . GLY A 1 69 ? 4.975 -7.311 -3.010 1.00 68.50 69 GLY A CA 1
ATOM 565 C C . GLY A 1 69 ? 6.363 -7.628 -2.444 1.00 68.50 69 GLY A C 1
ATOM 566 O O . GLY A 1 69 ? 6.836 -6.891 -1.579 1.00 68.50 69 GLY A O 1
ATOM 567 N N . THR A 1 70 ? 7.037 -8.673 -2.938 1.00 71.56 70 THR A N 1
ATOM 568 C CA . THR A 1 70 ? 8.424 -8.992 -2.550 1.00 71.56 70 THR A CA 1
ATOM 569 C C . THR A 1 70 ? 9.437 -7.995 -3.126 1.00 71.56 70 THR A C 1
ATOM 571 O O . THR A 1 70 ? 10.457 -7.721 -2.497 1.00 71.56 70 THR A O 1
ATOM 574 N N . ILE A 1 71 ? 9.159 -7.410 -4.298 1.00 75.94 71 ILE A N 1
ATOM 575 C CA . ILE A 1 71 ? 10.018 -6.381 -4.901 1.00 75.94 71 ILE A CA 1
ATOM 576 C C . ILE A 1 71 ? 9.748 -5.021 -4.237 1.00 75.94 71 ILE A C 1
ATOM 578 O O . ILE A 1 71 ? 8.585 -4.610 -4.165 1.00 75.94 71 ILE A O 1
ATOM 582 N N . PRO A 1 72 ? 10.789 -4.279 -3.810 1.00 82.00 72 PRO A N 1
ATOM 583 C CA . PRO A 1 72 ? 10.622 -2.903 -3.352 1.00 82.00 72 PRO A CA 1
ATOM 584 C C . PRO A 1 72 ? 9.967 -2.025 -4.429 1.00 82.00 72 PRO A C 1
ATOM 586 O O . PRO A 1 72 ? 10.252 -2.149 -5.622 1.00 82.00 72 PRO A O 1
ATOM 589 N N . ALA A 1 73 ? 9.088 -1.112 -4.022 1.00 82.88 73 ALA A N 1
ATOM 590 C CA . ALA A 1 73 ? 8.251 -0.341 -4.945 1.00 82.88 73 ALA A CA 1
ATOM 591 C C . ALA A 1 73 ? 9.072 0.487 -5.954 1.00 82.88 73 ALA A C 1
ATOM 593 O O . ALA A 1 73 ? 8.665 0.694 -7.098 1.00 82.88 73 ALA A O 1
ATOM 594 N N . GLU A 1 74 ? 10.256 0.931 -5.548 1.00 85.69 74 GLU A N 1
ATOM 595 C CA . GLU A 1 74 ? 11.183 1.712 -6.357 1.00 85.69 74 GLU A CA 1
ATOM 596 C C . GLU A 1 74 ? 11.747 0.882 -7.521 1.00 85.69 74 GLU A C 1
ATOM 598 O O . GLU A 1 74 ? 11.827 1.359 -8.658 1.00 85.69 74 GLU A O 1
ATOM 603 N N . TRP A 1 75 ? 12.064 -0.390 -7.260 1.00 81.81 75 TRP A N 1
ATOM 604 C CA . TRP A 1 75 ? 12.495 -1.350 -8.277 1.00 81.81 75 TRP A CA 1
ATOM 605 C C . TRP A 1 75 ? 11.356 -1.720 -9.220 1.00 81.81 75 TRP A C 1
ATOM 607 O O . TRP A 1 75 ? 11.556 -1.786 -10.432 1.00 81.81 75 TRP A O 1
ATOM 617 N N . GLU A 1 76 ? 10.145 -1.899 -8.694 1.00 83.38 76 GLU A N 1
ATOM 618 C CA . GLU A 1 76 ? 8.959 -2.162 -9.509 1.00 83.38 76 GLU A CA 1
ATOM 619 C C . GLU A 1 76 ? 8.670 -0.993 -10.472 1.00 83.38 76 GLU A C 1
ATOM 621 O O . GLU A 1 76 ? 8.380 -1.201 -11.655 1.00 83.38 76 GLU A O 1
ATOM 626 N N . ALA A 1 77 ? 8.806 0.250 -9.998 1.00 86.00 77 ALA A N 1
ATOM 627 C CA . ALA A 1 77 ? 8.636 1.449 -10.814 1.00 86.00 77 ALA A CA 1
ATOM 628 C C . ALA A 1 77 ? 9.694 1.560 -11.925 1.00 86.00 77 ALA A C 1
ATOM 630 O O . ALA A 1 77 ? 9.368 1.941 -13.056 1.00 86.00 77 ALA A O 1
ATOM 631 N N . TRP A 1 78 ? 10.948 1.208 -11.635 1.00 84.81 78 TRP A N 1
ATOM 632 C CA . TRP A 1 78 ? 12.013 1.192 -12.635 1.00 84.81 78 TRP A CA 1
ATOM 633 C C . TRP A 1 78 ? 11.842 0.057 -13.653 1.00 84.81 78 TRP A C 1
ATOM 635 O O . TRP A 1 78 ? 11.940 0.303 -14.859 1.00 84.81 78 TRP A O 1
ATOM 645 N N . LEU A 1 79 ? 11.489 -1.153 -13.212 1.00 82.94 79 LEU A N 1
ATOM 646 C CA . LEU A 1 79 ? 11.220 -2.298 -14.088 1.00 82.94 79 LEU A CA 1
ATOM 647 C C . LEU A 1 79 ? 10.062 -2.005 -15.055 1.00 82.94 79 LEU A C 1
ATOM 649 O O . LEU A 1 79 ? 10.149 -2.289 -16.249 1.00 82.94 79 LEU A O 1
ATOM 653 N N . ARG A 1 80 ? 9.013 -1.334 -14.561 1.00 84.12 80 ARG A N 1
ATOM 654 C CA . ARG A 1 80 ? 7.869 -0.862 -15.360 1.00 84.12 80 ARG A CA 1
ATOM 655 C C . ARG A 1 80 ? 8.162 0.368 -16.221 1.00 84.12 80 ARG A C 1
ATOM 657 O O . ARG A 1 80 ? 7.243 0.895 -16.842 1.00 84.12 80 ARG A O 1
ATOM 664 N N . LYS A 1 81 ? 9.407 0.851 -16.258 1.00 82.38 81 LYS A N 1
ATOM 665 C CA . LYS A 1 81 ? 9.823 2.050 -17.006 1.00 82.38 81 LYS A CA 1
ATOM 666 C C . LYS A 1 81 ? 9.097 3.337 -16.610 1.00 82.38 81 LYS A C 1
ATOM 668 O O . LYS A 1 81 ? 9.107 4.301 -17.370 1.00 82.38 81 LYS A O 1
ATOM 673 N N . LYS A 1 82 ? 8.507 3.387 -15.410 1.00 85.62 82 LYS A N 1
ATOM 674 C CA . LYS A 1 82 ? 7.951 4.631 -14.855 1.00 85.62 82 LYS A CA 1
ATOM 675 C C . LYS A 1 82 ? 9.064 5.601 -14.458 1.00 85.62 82 LYS A C 1
ATOM 677 O O . LYS A 1 82 ? 8.899 6.808 -14.589 1.00 85.62 82 LYS A O 1
ATOM 682 N N . ARG A 1 83 ? 10.206 5.070 -14.007 1.00 83.56 83 ARG A N 1
ATOM 683 C CA . ARG A 1 83 ? 11.428 5.828 -13.695 1.00 83.56 83 ARG A CA 1
ATOM 684 C C . ARG A 1 83 ? 12.496 5.564 -14.756 1.00 83.56 83 ARG A C 1
ATOM 686 O O . ARG A 1 83 ? 12.612 4.431 -15.219 1.00 83.56 83 ARG A O 1
ATOM 693 N N . LYS A 1 84 ? 13.269 6.580 -15.156 1.00 81.25 84 LYS A N 1
ATOM 694 C CA . LYS A 1 84 ? 14.392 6.411 -16.101 1.00 81.25 84 LYS A CA 1
ATOM 695 C C . LYS A 1 84 ? 15.592 5.792 -15.396 1.00 81.25 84 LYS A C 1
ATOM 697 O O . LYS A 1 84 ? 16.068 4.742 -15.822 1.00 81.25 84 LYS A O 1
ATOM 702 N N . ASP A 1 85 ? 15.976 6.407 -14.288 1.00 82.31 85 ASP A N 1
ATOM 703 C CA . ASP A 1 85 ? 17.121 5.999 -13.492 1.00 82.31 85 ASP A CA 1
ATOM 704 C C . ASP A 1 85 ? 16.750 4.891 -12.501 1.00 82.31 85 ASP A C 1
ATOM 706 O O . ASP A 1 85 ? 15.637 4.885 -11.962 1.00 82.31 85 ASP A O 1
ATOM 710 N N . PRO A 1 86 ? 17.658 3.943 -12.264 1.00 81.81 86 PRO A N 1
ATOM 711 C CA . PRO A 1 86 ? 17.482 2.923 -11.244 1.00 81.81 86 PRO A CA 1
ATOM 712 C C . PRO A 1 86 ? 17.490 3.544 -9.837 1.00 81.81 86 PRO A C 1
ATOM 714 O O . PRO A 1 86 ? 18.069 4.616 -9.635 1.00 81.81 86 PRO A O 1
ATOM 717 N N . PRO A 1 87 ? 16.825 2.907 -8.862 1.00 83.56 87 PRO A N 1
ATOM 718 C CA . PRO A 1 87 ? 16.824 3.390 -7.488 1.00 83.56 87 PRO A CA 1
ATOM 719 C C . PRO A 1 87 ? 18.197 3.223 -6.824 1.00 83.56 87 PRO A C 1
ATOM 721 O O . PRO A 1 87 ? 18.904 2.248 -7.070 1.00 83.56 87 PRO A O 1
ATOM 724 N N . THR A 1 88 ? 18.562 4.160 -5.948 1.00 84.19 88 THR A N 1
ATOM 725 C CA . THR A 1 88 ? 19.802 4.079 -5.157 1.00 84.19 88 THR A CA 1
ATOM 726 C C . THR A 1 88 ? 19.576 3.248 -3.892 1.00 84.19 88 THR A C 1
ATOM 728 O O . THR A 1 88 ? 18.511 3.322 -3.284 1.00 84.19 88 THR A O 1
ATOM 731 N N . ILE A 1 89 ? 20.591 2.508 -3.433 1.00 77.19 89 ILE A N 1
ATOM 732 C CA . ILE A 1 89 ? 20.517 1.697 -2.199 1.00 77.19 89 ILE A CA 1
ATOM 733 C C . ILE A 1 89 ? 20.086 2.540 -0.990 1.00 77.19 89 ILE A C 1
ATOM 735 O O . ILE A 1 89 ? 19.218 2.136 -0.220 1.00 77.19 89 ILE A O 1
ATOM 739 N N . GLU A 1 90 ? 20.658 3.734 -0.846 1.00 83.31 90 GLU A N 1
ATOM 740 C CA . GLU A 1 90 ? 20.334 4.661 0.243 1.00 83.31 90 GLU A CA 1
ATOM 741 C C . GLU A 1 90 ? 18.858 5.081 0.239 1.00 83.31 90 GLU A C 1
ATOM 743 O O . GLU A 1 90 ? 18.243 5.204 1.299 1.00 83.31 90 GLU A O 1
ATOM 748 N N . GLU A 1 91 ? 18.278 5.267 -0.951 1.00 85.06 91 GLU A N 1
ATOM 749 C CA . GLU A 1 91 ? 16.866 5.616 -1.123 1.00 85.06 91 GLU A CA 1
ATOM 750 C C . GLU A 1 91 ? 15.972 4.483 -0.609 1.00 85.06 91 GLU A C 1
ATOM 752 O O . GLU A 1 91 ? 15.038 4.722 0.157 1.00 85.06 91 GLU A O 1
ATOM 757 N N . ILE A 1 92 ? 16.317 3.243 -0.958 1.00 83.25 92 ILE A N 1
ATOM 758 C CA . ILE A 1 92 ? 15.567 2.056 -0.548 1.00 83.25 92 ILE A CA 1
ATOM 759 C C . ILE A 1 92 ? 15.635 1.881 0.973 1.00 83.25 92 ILE A C 1
ATOM 761 O O . ILE A 1 92 ? 14.597 1.760 1.622 1.00 83.25 92 ILE A O 1
ATOM 765 N N . LEU A 1 93 ? 16.833 1.953 1.563 1.00 83.50 93 LEU A N 1
ATOM 766 C CA . LEU A 1 93 ? 17.021 1.814 3.014 1.00 83.50 93 LEU A CA 1
ATOM 767 C C . LEU A 1 93 ? 16.253 2.883 3.801 1.00 83.50 93 LEU A C 1
ATOM 769 O O . LEU A 1 93 ? 15.631 2.595 4.827 1.00 83.50 93 LEU A O 1
ATOM 773 N N . LYS A 1 94 ? 16.263 4.129 3.317 1.00 87.62 94 LYS A N 1
ATOM 774 C CA . LYS A 1 94 ? 15.514 5.225 3.939 1.00 87.62 94 LYS A CA 1
ATOM 775 C C . LYS A 1 94 ? 14.007 4.968 3.900 1.00 87.62 94 LYS A C 1
ATOM 777 O O . LYS A 1 94 ? 13.327 5.191 4.905 1.00 87.62 94 LYS A O 1
ATOM 782 N N . ASN A 1 95 ? 13.491 4.486 2.773 1.00 86.50 95 ASN A N 1
ATOM 783 C CA . ASN A 1 95 ? 12.068 4.204 2.610 1.00 86.50 95 ASN A CA 1
ATOM 784 C C . ASN A 1 95 ? 11.626 3.008 3.460 1.00 86.50 95 ASN A C 1
ATOM 786 O O . ASN A 1 95 ? 10.558 3.053 4.071 1.00 86.50 95 ASN A O 1
ATOM 790 N N . GLU A 1 96 ? 12.455 1.971 3.580 1.00 84.06 96 GLU A N 1
ATOM 791 C CA . GLU A 1 96 ? 12.191 0.850 4.485 1.00 84.06 96 GLU A CA 1
ATOM 792 C C . GLU A 1 96 ? 12.136 1.295 5.946 1.00 84.06 96 GLU A C 1
ATOM 794 O O . GLU A 1 96 ? 11.170 0.976 6.646 1.00 84.06 96 GLU A O 1
ATOM 799 N N . LYS A 1 97 ? 13.105 2.104 6.392 1.00 87.94 97 LYS A N 1
ATOM 800 C CA . LYS A 1 97 ? 13.093 2.686 7.739 1.00 87.94 97 LYS A CA 1
ATOM 801 C C . LYS A 1 97 ? 11.819 3.495 7.985 1.00 87.94 97 LYS A C 1
ATOM 803 O O . LYS A 1 97 ? 11.152 3.292 8.996 1.00 87.94 97 LYS A O 1
ATOM 808 N N . TYR A 1 98 ? 11.445 4.359 7.042 1.00 88.69 98 TYR A N 1
ATOM 809 C CA . TYR A 1 98 ? 10.221 5.154 7.134 1.00 88.69 98 TYR A CA 1
ATOM 810 C C . TYR A 1 98 ? 8.965 4.277 7.256 1.00 88.69 98 TYR A C 1
ATOM 812 O O . TYR A 1 98 ? 8.107 4.532 8.104 1.00 88.69 98 TYR A O 1
ATOM 820 N N . ARG A 1 99 ? 8.864 3.207 6.455 1.00 87.19 99 ARG A N 1
ATOM 821 C CA . ARG A 1 99 ? 7.753 2.245 6.540 1.00 87.19 99 ARG A CA 1
ATOM 822 C C . ARG A 1 99 ? 7.721 1.547 7.899 1.00 87.19 99 ARG A C 1
ATOM 824 O O . ARG A 1 99 ? 6.640 1.411 8.466 1.00 87.19 99 ARG A O 1
ATOM 831 N N . GLY A 1 100 ? 8.876 1.150 8.432 1.00 86.88 100 GLY A N 1
ATOM 832 C CA . GLY A 1 100 ? 8.987 0.549 9.763 1.00 86.88 100 GLY A CA 1
ATOM 833 C C . GLY A 1 100 ? 8.529 1.497 10.875 1.00 86.88 100 GLY A C 1
ATOM 834 O O . GLY A 1 100 ? 7.695 1.129 11.701 1.00 86.88 100 GLY A O 1
ATOM 835 N N . GLU A 1 101 ? 8.995 2.746 10.857 1.00 90.44 101 GLU A N 1
ATOM 836 C CA . GLU A 1 101 ? 8.579 3.778 11.817 1.00 90.44 101 GLU A CA 1
ATOM 837 C C . GLU A 1 101 ? 7.076 4.065 11.744 1.00 90.44 101 GLU A C 1
ATOM 839 O O . GLU A 1 101 ? 6.412 4.199 12.773 1.00 90.44 101 GLU A O 1
ATOM 844 N N . MET A 1 102 ? 6.517 4.134 10.533 1.00 91.62 102 MET A N 1
ATOM 845 C CA . MET A 1 102 ? 5.085 4.342 10.340 1.00 91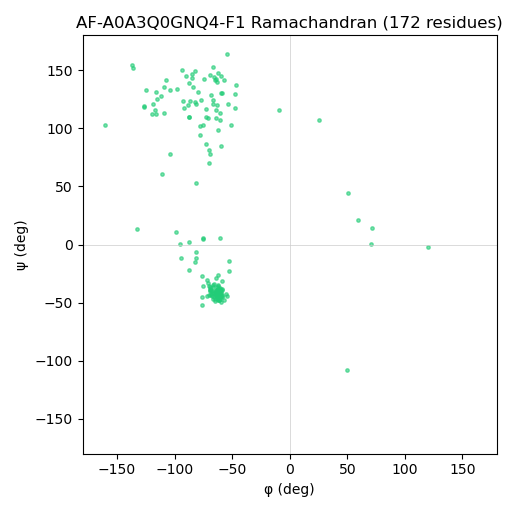.62 102 MET A CA 1
ATOM 846 C C . MET A 1 102 ? 4.271 3.168 10.887 1.00 91.62 102 MET A C 1
ATOM 848 O O . MET A 1 102 ? 3.275 3.380 11.572 1.00 91.62 102 MET A O 1
ATOM 852 N N . GLN A 1 103 ? 4.707 1.929 10.647 1.00 90.25 103 GLN A N 1
ATOM 853 C CA . GLN A 1 103 ? 4.045 0.744 11.198 1.00 90.25 103 GLN A CA 1
ATOM 854 C C . GLN A 1 103 ? 4.038 0.747 12.729 1.00 90.25 103 GLN A C 1
ATOM 856 O O . GLN A 1 103 ? 3.027 0.384 13.328 1.00 90.25 103 GLN A O 1
ATOM 861 N N . LEU A 1 104 ? 5.131 1.178 13.367 1.00 93.69 104 LEU A N 1
ATOM 862 C CA . LEU A 1 104 ? 5.185 1.327 14.824 1.00 93.69 104 LEU A CA 1
ATOM 863 C C . LEU A 1 104 ? 4.186 2.379 15.319 1.00 93.69 104 LEU A C 1
ATOM 865 O O . LEU A 1 104 ? 3.428 2.110 16.248 1.00 93.69 104 LEU A O 1
ATOM 869 N N . LYS A 1 105 ? 4.120 3.540 14.660 1.00 94.69 105 LYS A N 1
ATOM 870 C CA . LYS A 1 105 ? 3.156 4.602 14.997 1.00 94.69 105 LYS A CA 1
ATOM 871 C C . LYS A 1 105 ? 1.707 4.155 14.817 1.00 94.69 105 LYS A C 1
ATOM 873 O O . LYS A 1 105 ? 0.873 4.456 15.662 1.00 94.69 105 LYS A O 1
ATOM 878 N N . ILE A 1 106 ? 1.405 3.415 13.750 1.00 94.75 106 ILE A N 1
ATOM 879 C CA . ILE A 1 106 ? 0.062 2.872 13.503 1.00 94.75 106 ILE A CA 1
ATOM 880 C C . ILE A 1 106 ? -0.353 1.930 14.636 1.00 94.75 106 ILE A C 1
ATOM 882 O O . ILE A 1 106 ? -1.489 2.003 15.097 1.00 94.75 106 ILE A O 1
ATOM 886 N N . LYS A 1 107 ? 0.558 1.070 15.108 1.00 94.75 107 LYS A N 1
ATOM 887 C CA . LYS A 1 107 ? 0.283 0.171 16.238 1.00 94.75 107 LYS A CA 1
ATOM 888 C C . LYS A 1 107 ? -0.009 0.952 17.519 1.00 94.75 107 LYS A C 1
ATOM 890 O O . LYS A 1 107 ? -1.035 0.701 18.137 1.00 94.75 107 LYS A O 1
ATOM 895 N N . ASP A 1 108 ? 0.821 1.941 17.849 1.00 94.50 108 ASP A N 1
ATOM 896 C CA . ASP A 1 108 ? 0.630 2.792 19.033 1.00 94.50 108 ASP A CA 1
ATOM 897 C C . ASP A 1 108 ? -0.706 3.559 18.990 1.00 94.50 108 ASP A C 1
ATOM 899 O O . ASP A 1 108 ? -1.460 3.568 19.962 1.00 94.50 108 ASP A O 1
ATOM 903 N N . VAL A 1 109 ? -1.056 4.150 17.842 1.00 95.12 109 VAL A N 1
ATOM 904 C CA . VAL A 1 109 ? -2.353 4.826 17.668 1.00 95.12 109 VAL A CA 1
ATOM 905 C C . VAL A 1 109 ? -3.505 3.831 17.779 1.00 95.12 109 VAL A C 1
ATOM 907 O O . VAL A 1 109 ? -4.481 4.121 18.461 1.00 95.12 109 VAL A O 1
ATOM 910 N N . SER A 1 110 ? -3.387 2.648 17.172 1.00 93.00 110 SER A N 1
ATOM 911 C CA . SER A 1 110 ? -4.413 1.604 17.255 1.00 93.00 110 SER A CA 1
ATOM 912 C C . SER A 1 110 ? -4.638 1.114 18.688 1.00 93.00 110 SER A C 1
ATOM 914 O O . SER A 1 110 ? -5.771 0.848 19.080 1.00 93.00 110 SER A O 1
ATOM 916 N N . GLU A 1 111 ? -3.579 0.994 19.487 1.00 94.25 111 GLU A N 1
ATOM 917 C CA . GLU A 1 111 ? -3.678 0.620 20.900 1.00 94.25 111 GLU A CA 1
ATOM 918 C C . GLU A 1 111 ? -4.358 1.716 21.726 1.00 94.25 111 GLU A C 1
ATOM 920 O O . GLU A 1 111 ? -5.266 1.425 22.507 1.00 94.25 111 GLU A O 1
ATOM 925 N N . LYS A 1 112 ? -3.980 2.981 21.513 1.00 94.94 112 LYS A N 1
ATOM 926 C CA . LYS A 1 112 ? -4.616 4.131 22.172 1.00 94.94 112 LYS A CA 1
ATOM 927 C C . LYS A 1 112 ? -6.093 4.257 21.813 1.00 94.94 112 LYS A C 1
ATOM 929 O O . LYS A 1 112 ? -6.907 4.476 22.704 1.00 94.94 112 LYS A O 1
ATOM 934 N N . ASP A 1 113 ? -6.431 4.075 20.543 1.00 92.56 113 ASP A N 1
ATOM 935 C CA . ASP A 1 113 ? -7.803 4.121 20.040 1.00 92.56 113 ASP A CA 1
ATOM 936 C C . ASP A 1 113 ? -8.677 3.046 20.703 1.00 92.56 113 ASP A C 1
ATOM 938 O O . ASP A 1 113 ? -9.714 3.357 21.281 1.00 92.56 113 ASP A O 1
ATOM 942 N N . LYS A 1 114 ? -8.194 1.798 20.780 1.00 90.56 114 LYS A N 1
ATOM 943 C CA . LYS A 1 114 ? -8.885 0.710 21.499 1.00 90.56 114 LYS A CA 1
ATOM 944 C C . LYS A 1 114 ? -9.112 1.024 22.978 1.00 90.56 114 LYS A C 1
ATOM 946 O O . LYS A 1 114 ? -10.154 0.675 23.531 1.00 90.56 114 LYS A O 1
ATOM 951 N N . LEU A 1 115 ? -8.140 1.659 23.638 1.00 90.62 115 LEU A N 1
ATOM 952 C CA . LEU A 1 115 ? -8.268 2.058 25.042 1.00 90.62 115 LEU A CA 1
ATOM 953 C C . LEU A 1 115 ? -9.307 3.166 25.237 1.00 90.62 115 LEU A C 1
ATOM 955 O O . LEU A 1 11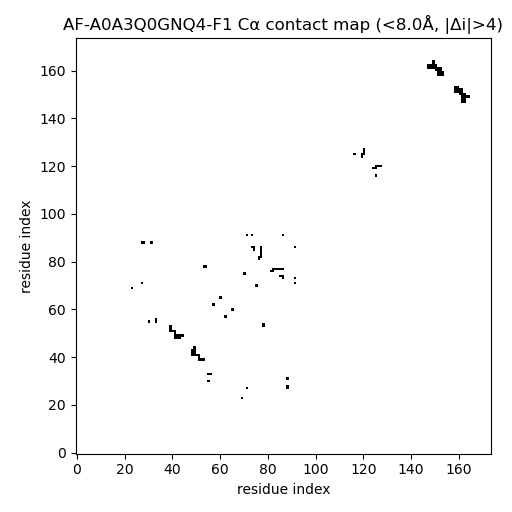5 ? -10.031 3.136 26.232 1.00 90.62 115 LEU A O 1
ATOM 959 N N . LEU A 1 116 ? -9.378 4.134 24.320 1.00 87.94 116 LEU A N 1
ATOM 960 C CA . LEU A 1 116 ? -10.406 5.177 24.336 1.00 87.94 116 LEU A CA 1
ATOM 961 C C . LEU A 1 116 ? -11.786 4.578 24.080 1.00 87.94 116 LEU A C 1
ATOM 963 O O . LEU A 1 116 ? -12.689 4.789 24.885 1.00 87.94 116 LEU A O 1
ATOM 967 N N . GLN A 1 117 ? -11.903 3.722 23.069 1.00 84.94 117 GLN A N 1
ATOM 968 C CA . GLN A 1 117 ? -13.135 3.009 22.754 1.00 84.94 117 GLN A CA 1
ATOM 969 C C . GLN A 1 117 ? -13.656 2.218 23.969 1.00 84.94 117 GLN A C 1
ATOM 971 O O . GLN A 1 117 ? -14.834 2.272 24.310 1.00 84.94 117 GLN A O 1
ATOM 976 N N . ALA A 1 118 ? -12.764 1.537 24.699 1.00 85.31 118 ALA A N 1
ATOM 977 C CA . ALA A 1 118 ? -13.116 0.815 25.922 1.00 85.31 118 ALA A CA 1
ATOM 978 C C . ALA A 1 118 ? -13.617 1.723 27.062 1.00 85.31 118 ALA A C 1
ATOM 980 O O . ALA A 1 118 ? -14.389 1.263 27.905 1.00 85.31 118 ALA A O 1
ATOM 981 N N . LYS A 1 119 ? -13.181 2.987 27.127 1.00 85.00 119 LYS A N 1
ATOM 982 C CA . LYS A 1 119 ? -13.709 3.973 28.086 1.00 85.00 119 LYS A CA 1
ATOM 983 C C . LYS A 1 119 ? -15.078 4.480 27.650 1.00 85.00 119 LYS A C 1
ATOM 985 O O . LYS A 1 119 ? -15.990 4.488 28.466 1.00 85.00 119 LYS A O 1
ATOM 990 N N . GLU A 1 120 ? -15.238 4.805 26.373 1.00 84.00 120 GLU A N 1
ATOM 991 C CA . GLU A 1 120 ? -16.508 5.269 25.803 1.00 84.00 120 GLU A CA 1
ATOM 992 C C . GLU A 1 120 ? -17.633 4.240 25.975 1.00 84.00 120 GLU A C 1
ATOM 994 O O . GLU A 1 120 ? -18.758 4.616 26.308 1.00 84.00 120 GLU A O 1
ATOM 999 N N . TYR A 1 121 ? -17.328 2.941 25.841 1.00 80.19 121 TYR A N 1
ATOM 1000 C CA . TYR A 1 121 ? -18.278 1.868 26.156 1.00 80.19 121 TYR A CA 1
ATOM 1001 C C . TYR A 1 121 ? -18.687 1.861 27.634 1.00 80.19 121 TYR A C 1
ATOM 1003 O O . TYR A 1 121 ? -19.866 1.705 27.943 1.00 80.19 121 TYR A O 1
ATOM 1011 N N . LYS A 1 122 ? -17.737 2.050 28.563 1.00 81.19 122 LYS A N 1
ATOM 1012 C CA . LYS A 1 122 ? -18.031 2.103 30.009 1.00 81.19 122 LYS A CA 1
ATOM 1013 C C . LYS A 1 122 ? -18.856 3.329 30.389 1.00 81.19 122 LYS A C 1
ATOM 1015 O O . LYS A 1 122 ? -19.673 3.251 31.299 1.00 81.19 122 LYS A O 1
ATOM 1020 N N . GLU A 1 123 ? -18.625 4.444 29.708 1.00 84.81 123 GLU A N 1
ATOM 1021 C CA . GLU A 1 123 ? -19.350 5.700 29.904 1.00 84.81 123 GLU A CA 1
ATOM 1022 C C . GLU A 1 123 ? -20.704 5.720 29.169 1.00 84.81 123 GLU A C 1
ATOM 1024 O O . GLU A 1 123 ? -21.492 6.643 29.363 1.00 84.81 123 GLU A O 1
ATOM 1029 N N . GLY A 1 124 ? -21.010 4.696 28.361 1.00 76.94 124 GLY A N 1
ATOM 1030 C CA . GLY A 1 124 ? -22.278 4.563 27.637 1.00 76.94 124 GLY A CA 1
ATOM 1031 C C . GLY A 1 124 ? -22.445 5.543 26.472 1.00 76.94 124 GLY A C 1
ATOM 1032 O O . GLY A 1 124 ? -23.554 5.704 25.968 1.00 76.94 124 GLY A O 1
ATOM 1033 N N . LEU A 1 125 ? -21.362 6.200 26.040 1.00 69.12 125 LEU A N 1
ATOM 1034 C CA . LEU A 1 125 ? -21.372 7.147 24.919 1.00 69.12 125 LEU A CA 1
ATOM 1035 C C . LEU A 1 125 ? -21.436 6.438 23.562 1.00 69.12 125 LEU A C 1
ATOM 1037 O O . LEU A 1 125 ? -21.957 6.991 22.594 1.00 69.12 125 LEU A O 1
ATOM 1041 N N . VAL A 1 126 ? -20.933 5.204 23.498 1.00 65.88 126 VAL A N 1
ATOM 1042 C CA . VAL A 1 126 ? -20.955 4.347 22.309 1.00 65.88 126 VAL A CA 1
ATOM 1043 C C . VAL A 1 126 ? -21.617 3.025 22.687 1.00 65.88 126 VAL A C 1
ATOM 1045 O O . VAL A 1 126 ? -21.306 2.442 23.725 1.00 65.88 126 VAL A O 1
ATOM 1048 N N . ALA A 1 127 ? -22.557 2.556 21.864 1.00 68.44 127 ALA A N 1
ATOM 1049 C CA . ALA A 1 127 ? -23.218 1.274 22.084 1.00 68.44 127 ALA A CA 1
ATOM 1050 C C . ALA A 1 127 ? -22.219 0.134 21.875 1.00 68.44 127 ALA A C 1
ATOM 1052 O O . ALA A 1 127 ? -21.576 0.085 20.825 1.00 68.44 127 ALA A O 1
ATOM 1053 N N . GLU A 1 128 ? -22.115 -0.776 22.849 1.00 68.69 128 GLU A N 1
ATOM 1054 C CA . GLU A 1 128 ? -21.305 -1.992 22.737 1.00 68.69 128 GLU A CA 1
ATOM 1055 C C . GLU A 1 128 ? -21.582 -2.673 21.385 1.00 68.69 128 GLU A C 1
ATOM 1057 O O . GLU A 1 128 ? -22.747 -2.717 20.969 1.00 68.69 128 GLU A O 1
ATOM 1062 N N . PRO A 1 129 ? -20.557 -3.167 20.660 1.00 65.25 129 PRO A N 1
ATOM 1063 C CA . PRO A 1 129 ? -20.745 -3.821 19.379 1.00 65.25 129 PRO A CA 1
ATOM 1064 C C . PRO A 1 129 ? -21.422 -5.164 19.635 1.00 65.25 129 PRO A C 1
ATOM 1066 O O . PRO A 1 129 ? -20.792 -6.218 19.701 1.00 65.25 129 PRO A O 1
ATOM 1069 N N . VAL A 1 130 ? -22.739 -5.123 19.806 1.00 63.56 130 VAL A N 1
ATOM 1070 C CA . VAL A 1 130 ? -23.584 -6.301 19.821 1.00 63.56 130 VAL A CA 1
ATOM 1071 C C . VAL A 1 130 ? -23.388 -6.964 18.465 1.00 63.56 130 VAL A C 1
ATOM 1073 O O . VAL A 1 130 ? -23.468 -6.301 17.427 1.00 63.56 130 VAL A O 1
ATOM 1076 N N . SER A 1 131 ? -23.118 -8.271 18.475 1.00 59.91 131 SER A N 1
ATOM 1077 C CA . SER A 1 131 ? -23.177 -9.115 17.282 1.00 59.91 131 SER A CA 1
ATOM 1078 C C . SER A 1 131 ? -24.602 -9.051 16.736 1.00 59.91 131 SER A C 1
ATOM 1080 O O . SER A 1 131 ? -25.481 -9.831 17.099 1.00 59.91 131 SER A O 1
ATOM 1082 N N . THR A 1 132 ? -24.871 -8.025 15.939 1.00 57.75 132 THR A N 1
ATOM 1083 C CA . THR A 1 132 ? -26.149 -7.843 15.281 1.00 57.75 132 THR A CA 1
ATOM 1084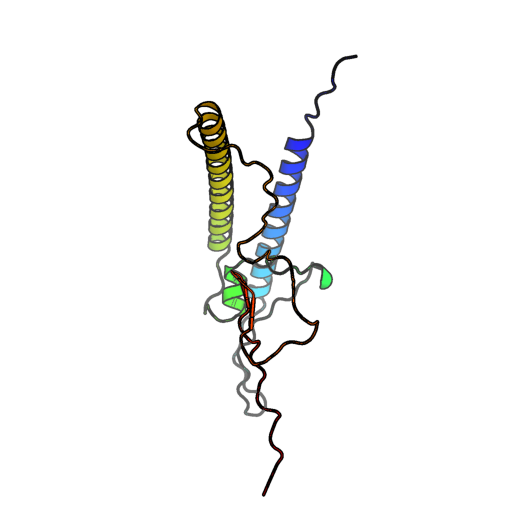 C C . THR A 1 132 ? -26.111 -8.728 14.054 1.00 57.75 132 THR A C 1
ATOM 1086 O O . THR A 1 132 ? -25.233 -8.622 13.198 1.00 57.75 132 THR A O 1
ATOM 1089 N N . GLN A 1 133 ? -27.055 -9.661 13.973 1.00 67.00 133 GLN A N 1
ATOM 1090 C CA . GLN A 1 133 ? -27.313 -10.362 12.728 1.00 67.00 133 GLN A CA 1
ATOM 1091 C C . GLN A 1 133 ? -27.713 -9.276 11.724 1.00 67.00 133 GLN A C 1
ATOM 1093 O O . GLN A 1 133 ? -28.780 -8.679 11.869 1.00 67.00 133 GLN A O 1
ATOM 1098 N N . ILE A 1 134 ? -26.831 -8.958 10.770 1.00 61.31 134 ILE A N 1
ATOM 1099 C CA . ILE A 1 134 ? -27.048 -7.907 9.769 1.00 61.31 134 ILE A CA 1
ATOM 1100 C C . ILE A 1 134 ? -28.149 -8.394 8.824 1.00 61.31 134 ILE A C 1
ATOM 1102 O O . ILE A 1 134 ? -27.912 -8.868 7.714 1.00 61.31 134 ILE A O 1
ATOM 1106 N N . LYS A 1 135 ? -29.394 -8.298 9.279 1.00 67.19 135 LYS A N 1
ATOM 1107 C CA . LYS A 1 135 ? -30.562 -8.280 8.418 1.00 67.19 135 LYS A CA 1
ATOM 1108 C C . LYS A 1 135 ? -30.550 -6.913 7.756 1.00 67.19 135 LYS A C 1
ATOM 1110 O O . LYS A 1 135 ? -31.108 -5.951 8.270 1.00 67.19 135 LYS A O 1
ATOM 1115 N N . GLY A 1 136 ? -29.823 -6.811 6.644 1.00 69.38 136 GLY A N 1
ATOM 1116 C CA . GLY A 1 136 ? -29.820 -5.594 5.842 1.00 69.38 136 GLY A CA 1
ATOM 1117 C C . GLY A 1 136 ? -31.248 -5.207 5.448 1.00 69.38 136 GLY A C 1
ATOM 1118 O O . GLY A 1 136 ? -32.157 -6.043 5.468 1.00 69.38 136 GLY A O 1
ATOM 1119 N N . HIS A 1 137 ? -31.439 -3.962 5.013 1.00 63.34 137 HIS A N 1
ATOM 1120 C CA . HIS A 1 137 ? -32.716 -3.464 4.479 1.00 63.34 137 HIS A CA 1
ATOM 1121 C C . HIS A 1 137 ? -33.301 -4.329 3.337 1.00 63.34 137 HIS A C 1
ATOM 1123 O O . HIS A 1 137 ? -34.472 -4.196 3.005 1.00 63.34 137 HIS A O 1
ATOM 1129 N N . ALA A 1 138 ? -32.502 -5.233 2.759 1.00 62.94 138 ALA A N 1
ATOM 1130 C CA . ALA A 1 138 ? -32.879 -6.182 1.713 1.00 62.94 138 ALA A CA 1
ATOM 1131 C C . ALA A 1 138 ? -33.280 -7.587 2.219 1.00 62.94 138 ALA A C 1
ATOM 1133 O O . ALA A 1 138 ? -33.603 -8.455 1.415 1.00 62.94 138 ALA A O 1
ATOM 1134 N N . SER A 1 139 ? -33.270 -7.848 3.530 1.00 61.00 139 SER A N 1
ATOM 1135 C CA . SER A 1 139 ? -33.670 -9.146 4.101 1.00 61.00 139 SER A CA 1
ATOM 1136 C C . SER A 1 139 ? -35.196 -9.272 4.240 1.00 61.00 139 SER A C 1
ATOM 1138 O O . SER A 1 139 ? -35.741 -9.544 5.310 1.00 61.00 139 SER A O 1
ATOM 1140 N N . ALA A 1 140 ? -35.909 -9.035 3.139 1.00 64.25 140 ALA A N 1
ATOM 1141 C CA . ALA A 1 140 ? -37.345 -9.263 3.057 1.00 64.25 140 ALA A CA 1
ATOM 1142 C C . ALA A 1 140 ? -37.637 -10.770 2.971 1.00 64.25 140 ALA A C 1
ATOM 1144 O O . ALA A 1 140 ? -36.912 -11.523 2.319 1.00 64.25 140 ALA A O 1
ATOM 1145 N N . HIS A 1 141 ? -38.715 -11.219 3.616 1.00 62.47 141 HIS A N 1
ATOM 1146 C CA . HIS A 1 141 ? -39.212 -12.581 3.428 1.00 62.47 141 HIS A CA 1
ATOM 1147 C C . HIS A 1 141 ? -39.728 -12.700 1.985 1.00 62.47 141 HIS A C 1
ATOM 1149 O O . HIS A 1 141 ? -40.541 -11.888 1.543 1.00 62.47 141 HIS A O 1
ATOM 1155 N N . TYR A 1 142 ? -39.207 -13.670 1.234 1.00 60.16 142 TYR A N 1
ATOM 1156 C CA . TYR A 1 142 ? -39.524 -13.854 -0.179 1.00 60.16 142 TYR A CA 1
ATOM 1157 C C . TYR A 1 142 ? -40.920 -14.472 -0.338 1.00 60.16 142 TYR A C 1
ATOM 1159 O O . TYR A 1 142 ? -41.105 -15.670 -0.142 1.00 60.16 142 TYR A O 1
ATOM 1167 N N . TYR A 1 143 ? -41.900 -13.643 -0.700 1.00 60.62 143 TYR A N 1
ATOM 1168 C CA . TYR A 1 143 ? -43.253 -14.062 -1.077 1.00 60.62 143 TYR A CA 1
ATOM 1169 C C . TYR A 1 143 ? -43.470 -13.818 -2.580 1.00 60.62 143 TYR A C 1
ATOM 1171 O O . TYR A 1 143 ? -44.296 -13.002 -2.975 1.00 60.62 143 TYR A O 1
ATOM 1179 N N . GLY A 1 144 ? -42.670 -14.466 -3.430 1.00 60.41 144 GLY A N 1
ATOM 1180 C CA . GLY A 1 144 ? -42.746 -14.346 -4.890 1.00 60.41 144 GLY A CA 1
ATOM 1181 C C . GLY A 1 144 ? -42.621 -15.706 -5.574 1.00 60.41 144 GLY A C 1
ATOM 1182 O O . GLY A 1 144 ? -42.062 -16.646 -5.014 1.00 60.41 144 GLY A O 1
ATOM 1183 N N . LYS A 1 145 ? -43.167 -15.841 -6.786 1.00 62.22 145 LYS A N 1
ATOM 1184 C CA . LYS A 1 145 ? -42.946 -17.021 -7.640 1.00 62.22 145 LYS A CA 1
ATOM 1185 C C . LYS A 1 145 ? -41.458 -17.061 -8.027 1.00 62.22 145 LYS A C 1
ATOM 1187 O O . LYS A 1 145 ? -40.908 -16.013 -8.331 1.00 62.22 145 LYS A O 1
ATOM 1192 N N . ASN A 1 146 ? -40.838 -18.245 -8.091 1.00 64.06 146 ASN A N 1
ATOM 1193 C CA . ASN A 1 146 ? -39.391 -18.452 -8.340 1.00 64.06 146 ASN A CA 1
ATOM 1194 C C . ASN A 1 146 ? -38.843 -17.917 -9.687 1.00 64.06 146 ASN A C 1
ATOM 1196 O O . ASN A 1 146 ? -37.694 -18.188 -10.027 1.00 64.06 146 ASN A O 1
ATOM 1200 N N . GLN A 1 147 ? -39.648 -17.214 -10.484 1.00 67.12 147 GLN A N 1
ATOM 1201 C CA . GLN A 1 147 ? -39.259 -16.692 -11.789 1.00 67.12 147 GLN A CA 1
ATOM 1202 C C . GLN A 1 147 ? -39.185 -15.157 -11.743 1.00 67.12 147 GLN A C 1
ATOM 1204 O O . GLN A 1 147 ? -40.153 -14.522 -11.314 1.00 67.12 147 GLN A O 1
ATOM 1209 N N . PRO A 1 148 ? -38.065 -14.550 -12.174 1.00 67.25 148 PRO A N 1
ATOM 1210 C CA . PRO A 1 148 ? -37.942 -13.101 -12.275 1.00 67.25 148 PRO A CA 1
ATOM 1211 C C . PRO A 1 148 ? -38.928 -12.561 -13.324 1.00 67.25 148 PRO A C 1
ATOM 1213 O O . PRO A 1 148 ? -38.839 -12.891 -14.502 1.00 67.25 148 PRO A O 1
ATOM 1216 N N . SER A 1 149 ? -39.886 -11.746 -12.880 1.00 71.06 149 SER A N 1
ATOM 1217 C CA . SER A 1 149 ? -40.859 -11.057 -13.739 1.00 71.06 149 SER A CA 1
ATOM 1218 C 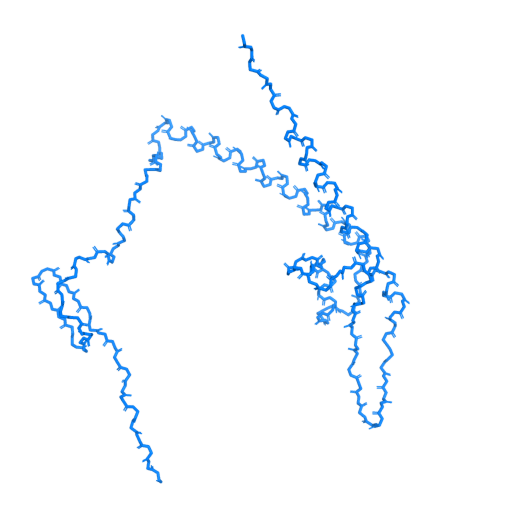C . SER A 1 149 ? -40.320 -9.691 -14.175 1.00 71.06 149 SER A C 1
ATOM 1220 O O . SER A 1 149 ? -39.658 -9.022 -13.377 1.00 71.06 149 SER A O 1
ATOM 1222 N N . GLN A 1 150 ? -40.626 -9.262 -15.407 1.00 78.31 150 GLN A N 1
ATOM 1223 C CA . GLN A 1 150 ? -40.358 -7.889 -15.872 1.00 78.31 150 GLN A CA 1
ATOM 1224 C C . GLN A 1 150 ? -41.206 -6.861 -15.120 1.00 78.31 150 GLN A C 1
ATOM 1226 O O . GLN A 1 150 ? -40.742 -5.761 -14.824 1.00 78.31 150 GLN A O 1
ATOM 1231 N N . ASP A 1 151 ? -42.444 -7.228 -14.794 1.00 80.50 151 ASP A N 1
ATOM 1232 C CA . ASP A 1 151 ? -43.400 -6.298 -14.210 1.00 80.50 151 ASP A CA 1
ATOM 1233 C C . ASP A 1 151 ? -43.222 -6.192 -12.688 1.00 80.50 151 ASP A C 1
ATOM 1235 O O . ASP A 1 151 ? -43.088 -7.222 -12.009 1.00 80.50 151 ASP A O 1
ATOM 1239 N N . PRO A 1 152 ? -43.247 -4.969 -12.123 1.00 83.25 152 PRO A N 1
ATOM 1240 C CA . PRO A 1 152 ? -43.213 -4.776 -10.681 1.00 83.25 152 PRO A CA 1
ATOM 1241 C C . PRO A 1 152 ? -44.459 -5.388 -10.034 1.00 83.25 152 PRO A C 1
ATOM 1243 O O . PRO A 1 152 ? -45.572 -5.253 -10.539 1.00 83.25 152 PRO A O 1
ATOM 1246 N N . THR A 1 153 ? -44.283 -6.035 -8.882 1.00 77.50 153 THR A N 1
ATOM 1247 C CA . THR A 1 153 ? -45.391 -6.629 -8.121 1.00 77.50 153 THR A CA 1
ATOM 1248 C C . THR A 1 153 ? -45.523 -5.929 -6.773 1.00 77.50 153 THR A C 1
ATOM 1250 O O . THR A 1 153 ? -44.543 -5.764 -6.052 1.00 77.50 153 THR A O 1
ATOM 1253 N N . SER A 1 154 ? -46.740 -5.521 -6.415 1.00 79.62 154 SER A N 1
ATOM 1254 C CA . SER A 1 154 ? -47.050 -4.937 -5.107 1.00 79.62 154 SER A CA 1
ATOM 1255 C C . SER A 1 154 ? -48.034 -5.843 -4.370 1.00 79.62 154 SER A C 1
ATOM 1257 O O . SER A 1 154 ? -49.153 -6.044 -4.841 1.00 79.62 154 SER A O 1
ATOM 1259 N N . ILE A 1 155 ? -47.623 -6.419 -3.236 1.00 77.44 155 ILE A N 1
ATOM 1260 C CA . ILE A 1 155 ? -48.499 -7.198 -2.348 1.00 77.44 155 ILE A CA 1
ATOM 1261 C C . ILE A 1 155 ? -48.584 -6.461 -1.014 1.00 77.44 155 ILE A C 1
ATOM 1263 O O . ILE A 1 155 ? -47.604 -6.387 -0.272 1.00 77.44 155 ILE A O 1
ATOM 1267 N N . ALA A 1 156 ? -49.771 -5.933 -0.704 1.00 79.69 156 ALA A N 1
ATOM 1268 C CA . ALA A 1 156 ? -50.049 -5.140 0.494 1.00 79.69 156 ALA A CA 1
ATOM 1269 C C . ALA A 1 156 ? -49.013 -4.014 0.708 1.00 79.69 156 ALA A C 1
ATOM 1271 O O . ALA A 1 156 ? -48.995 -3.051 -0.052 1.00 79.69 156 ALA A O 1
ATOM 1272 N N . ASN A 1 157 ? -48.136 -4.153 1.707 1.00 75.56 157 ASN A N 1
ATOM 1273 C CA . ASN A 1 157 ? -47.110 -3.166 2.063 1.00 75.56 157 ASN A CA 1
ATOM 1274 C C . ASN A 1 157 ? -45.720 -3.503 1.491 1.00 75.56 157 ASN A C 1
ATOM 1276 O O . ASN A 1 157 ? -44.720 -2.933 1.922 1.00 75.56 157 ASN A O 1
ATOM 1280 N N . THR A 1 158 ? -45.616 -4.475 0.582 1.00 72.44 158 THR A N 1
ATOM 1281 C CA . THR A 1 158 ? -44.342 -4.948 0.028 1.00 72.44 158 THR A CA 1
ATOM 1282 C C . THR A 1 158 ? -44.306 -4.741 -1.479 1.00 72.44 158 THR A C 1
ATOM 1284 O O . THR A 1 158 ? -45.032 -5.387 -2.233 1.00 72.44 158 THR A O 1
ATOM 1287 N N . PHE A 1 159 ? -43.426 -3.839 -1.905 1.00 75.69 159 PHE A N 1
ATOM 1288 C CA . PHE A 1 159 ? -43.117 -3.585 -3.305 1.00 75.69 159 PHE A CA 1
ATOM 1289 C C . PHE A 1 159 ? -41.914 -4.434 -3.731 1.00 75.69 159 PHE A C 1
ATOM 1291 O O . PHE A 1 159 ? -40.845 -4.346 -3.126 1.00 75.69 159 PHE A O 1
ATOM 1298 N N . GLN A 1 160 ? -42.083 -5.247 -4.772 1.00 78.56 160 GLN A N 1
ATOM 1299 C CA . GLN A 1 160 ? -41.010 -5.990 -5.425 1.00 78.56 160 GLN A CA 1
ATOM 1300 C C . GLN A 1 160 ? -40.751 -5.372 -6.808 1.00 78.56 160 GLN A C 1
ATOM 1302 O O . GLN A 1 160 ? -41.635 -5.438 -7.671 1.00 78.56 160 GLN A O 1
ATOM 1307 N N . PRO A 1 161 ? -39.576 -4.755 -7.040 1.00 80.69 161 PRO A N 1
ATOM 1308 C CA . PRO A 1 161 ? -39.240 -4.231 -8.356 1.00 80.69 161 PRO A CA 1
ATOM 1309 C C . PRO A 1 161 ? -39.103 -5.379 -9.364 1.00 80.69 161 PRO A C 1
ATOM 1311 O O . PRO A 1 161 ? -38.607 -6.455 -9.027 1.00 80.69 161 PRO A O 1
ATOM 1314 N N . GLY A 1 162 ? -39.533 -5.134 -10.603 1.00 82.00 162 GLY A N 1
ATOM 1315 C CA . GLY A 1 162 ? -39.312 -6.058 -11.711 1.00 82.00 162 GLY A CA 1
ATOM 1316 C C . GLY A 1 162 ? -37.819 -6.251 -11.987 1.00 82.00 162 GLY A C 1
ATOM 1317 O O . GLY A 1 162 ? -37.007 -5.346 -11.775 1.00 82.00 162 GLY A O 1
ATOM 1318 N N . SER A 1 163 ? -37.442 -7.443 -12.440 1.00 81.56 163 SER A N 1
ATOM 1319 C CA . SER A 1 163 ? -36.069 -7.744 -12.841 1.00 81.56 163 SER A CA 1
ATOM 1320 C C . SER A 1 163 ? -35.888 -7.354 -14.301 1.00 81.56 163 SER A C 1
ATOM 1322 O O . SER A 1 163 ? -36.629 -7.827 -15.152 1.00 81.56 163 SER A O 1
ATOM 1324 N N . TRP A 1 164 ? -34.917 -6.499 -14.612 1.00 78.38 164 TRP A N 1
ATOM 1325 C CA . TRP A 1 164 ? -34.628 -6.131 -15.998 1.00 78.38 164 TRP A CA 1
ATOM 1326 C C . TRP A 1 164 ? -34.086 -7.344 -16.764 1.00 78.38 164 TRP A C 1
ATOM 1328 O O . TRP A 1 164 ? -33.051 -7.892 -16.377 1.00 78.38 164 TRP A O 1
ATOM 1338 N N . MET A 1 165 ? -34.756 -7.760 -17.843 1.00 79.06 165 MET A N 1
ATOM 1339 C CA . MET A 1 165 ? -34.182 -8.714 -18.796 1.00 79.06 165 MET A CA 1
ATOM 1340 C C . MET A 1 165 ? -33.732 -7.975 -20.054 1.00 79.06 165 MET A C 1
ATOM 1342 O O . MET A 1 165 ? -34.490 -7.161 -20.590 1.00 79.06 165 MET A O 1
ATOM 1346 N N . PRO A 1 166 ? -32.508 -8.240 -20.541 1.00 76.06 166 PRO A N 1
ATOM 1347 C CA . PRO A 1 166 ? -32.092 -7.720 -21.830 1.00 76.06 166 PRO A CA 1
ATOM 1348 C C . PRO A 1 166 ? -33.042 -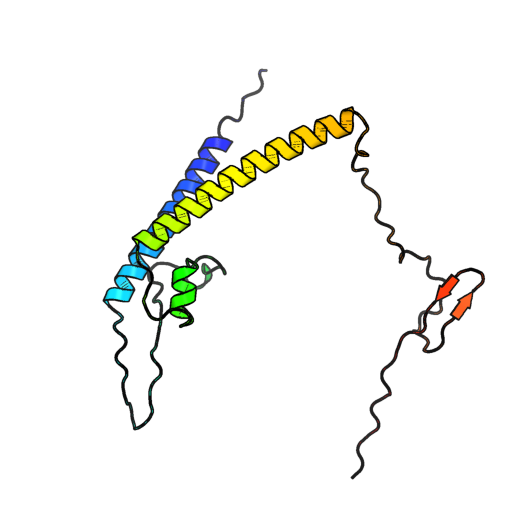8.250 -22.914 1.00 76.06 166 PRO A C 1
ATOM 1350 O O . PRO A 1 166 ? -33.503 -9.388 -22.807 1.00 76.06 166 PRO A O 1
ATOM 1353 N N . PRO A 1 167 ? -33.341 -7.459 -23.958 1.00 78.94 167 PRO A N 1
ATOM 1354 C CA . PRO A 1 167 ? -34.123 -7.952 -25.082 1.00 78.94 167 PRO A CA 1
ATOM 1355 C C . PRO A 1 167 ? -33.401 -9.151 -25.702 1.00 78.94 167 PRO A C 1
ATOM 1357 O O . PRO A 1 167 ? -32.199 -9.069 -25.978 1.00 78.94 167 PRO A O 1
ATOM 1360 N N . ASP A 1 168 ? -34.125 -10.254 -25.909 1.00 69.50 168 ASP A N 1
ATOM 1361 C CA . ASP A 1 168 ? -33.587 -11.431 -26.586 1.00 69.50 168 ASP A CA 1
ATOM 1362 C C . ASP A 1 168 ? -33.023 -10.989 -27.934 1.00 69.50 168 ASP A C 1
ATOM 1364 O O . ASP A 1 168 ? -33.716 -10.359 -28.737 1.00 69.50 168 ASP A O 1
ATOM 1368 N N . GLY A 1 169 ? -31.727 -11.244 -28.128 1.00 63.78 169 GLY A N 1
ATOM 1369 C CA . GLY A 1 169 ? -30.964 -10.756 -29.266 1.00 63.78 169 GLY A CA 1
ATOM 1370 C C . GLY A 1 169 ? -31.672 -11.077 -30.575 1.00 63.78 169 GLY A C 1
ATOM 1371 O O . GLY A 1 169 ? -31.616 -12.208 -31.057 1.00 63.78 169 GLY A O 1
ATOM 1372 N N . SER A 1 170 ? -32.320 -10.063 -31.150 1.00 54.38 170 SER A N 1
ATOM 1373 C CA . SER A 1 170 ? -32.908 -10.124 -32.480 1.00 54.38 170 SER A CA 1
ATOM 1374 C C . SER A 1 170 ? -31.788 -10.362 -33.483 1.00 54.38 170 SER A C 1
ATOM 1376 O O . SER A 1 170 ? -31.065 -9.451 -33.882 1.00 54.38 170 SER A O 1
ATOM 1378 N N . SER A 1 171 ? -31.665 -11.632 -33.848 1.00 57.88 171 SER A N 1
ATOM 1379 C CA . SER A 1 171 ? -31.176 -12.161 -35.112 1.00 57.88 171 SER A CA 1
ATOM 1380 C C . SER A 1 171 ? -30.977 -11.113 -36.214 1.00 57.88 171 SER A C 1
ATOM 1382 O O . SER A 1 171 ? -31.929 -10.514 -36.713 1.00 57.88 171 SER A O 1
ATOM 1384 N N . HIS A 1 172 ? -29.716 -10.962 -36.611 1.00 55.78 172 HIS A N 1
ATOM 1385 C CA . HIS A 1 172 ? -29.245 -11.152 -37.983 1.00 55.78 172 HIS A CA 1
ATOM 1386 C C . HIS A 1 172 ? -30.289 -10.950 -39.099 1.00 55.78 172 HIS A C 1
ATOM 1388 O O . HIS A 1 172 ? -31.105 -11.836 -39.320 1.00 55.78 172 HIS A O 1
ATOM 1394 N N . ASN A 1 173 ? -30.191 -9.842 -39.841 1.00 48.75 173 ASN A N 1
ATOM 1395 C CA . ASN A 1 173 ? -30.612 -9.679 -41.245 1.00 48.75 173 ASN A CA 1
ATOM 1396 C C . ASN A 1 173 ? -29.859 -8.441 -41.784 1.00 48.75 173 ASN A C 1
ATOM 1398 O O . ASN A 1 173 ? -30.005 -7.365 -41.216 1.00 48.75 173 ASN A O 1
ATOM 1402 N N . LYS A 1 174 ? -28.803 -8.628 -42.582 1.00 48.94 174 LYS A N 1
ATOM 1403 C CA . LYS A 1 174 ? -28.755 -8.720 -44.056 1.00 48.94 174 LYS A CA 1
ATOM 1404 C C . LYS A 1 174 ? -28.584 -7.350 -44.711 1.00 48.94 174 LYS A C 1
ATOM 1406 O O . LYS A 1 174 ? -29.474 -6.499 -44.530 1.00 48.94 174 LYS A O 1
#

Secondary structure (DSSP, 8-state):
-PPPP-THHHHHHHHHHHHHHHHHHHHHHHHHHHHHH------EETTEEPPPP-----SSS-GGG--TT-S-HHHHHHHTTS-SSPPPHHHHHHHHHHHHHHHHHHHHHHHHHHHH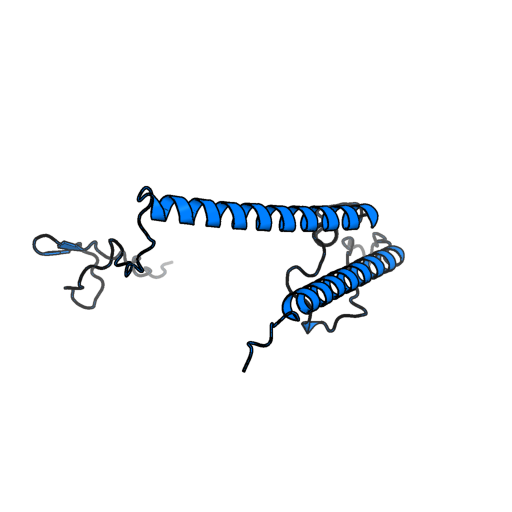HHHHHHHTSS----------TT-----S-SS--SS-EEETTEEEPPPPPPPP------

Foldseek 3Di:
DDDDDPPPPVVVVVVVVVVLVVVLLVVLVQQVVVVVVDDFDQDQDPNDGDPGADDGDPPDDDPVPDDDPSDQVQQVCVNVVVDPDRDDSVNSVVVVVVVVVVVVVVVVVVVVVVVVVVVCCVVVVDPDPDPDPCCDPPVDDDPDDPDQAQCWDDDPPDTDHGDDDDPDDPDDDD

Organism: Alligator sinensis (NCBI:txid38654)